Protein AF-A0A1Y2LA03-F1 (afdb_monomer_lite)

pLDDT: mean 86.05, std 17.78, range [31.72, 97.19]

Sequence (124 aa):
MIGLGWGLGVVADQEKCPRDEAVLAFRKRRWSQGIPPKEPSQIQPHLVINPESHFPFTVRTAVAWLADQIEDGIELQKVILRFPPGQVAWELVCDLPPNLKPLYAKFVVKGGTVILRSFH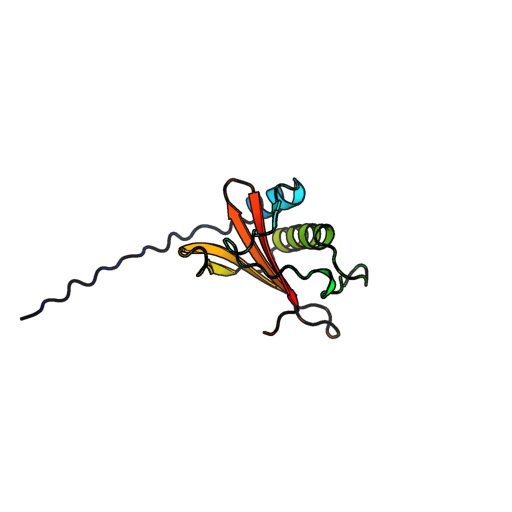PSER

Foldseek 3Di:
DDDDDPPPDDPPPPPDDCLVLLLQQLVVVQEEEADPPQAAAAECQQQFQDQVVRHGDDPNNQSVVVSVCSVVPADWDWDQDVHVGRAIKIKHWADDPPVGAIWIWMWHDDPSHIHTGYTHGDPD

Structure (mmCIF, N/CA/C/O backbone):
data_AF-A0A1Y2LA03-F1
#
_entry.id   AF-A0A1Y2LA03-F1
#
loop_
_atom_site.group_PDB
_atom_site.id
_atom_site.type_symbol
_atom_site.label_atom_id
_atom_site.label_alt_id
_atom_site.label_comp_id
_atom_site.label_asym_id
_atom_site.label_entity_id
_atom_site.label_seq_id
_atom_site.pdbx_PDB_ins_code
_atom_site.Cartn_x
_atom_site.Cartn_y
_atom_site.Cartn_z
_atom_site.occupancy
_atom_site.B_iso_or_equiv
_atom_site.auth_seq_id
_atom_site.auth_comp_id
_atom_site.auth_asym_id
_atom_site.auth_atom_id
_atom_site.pdbx_PDB_model_num
ATOM 1 N N . MET A 1 1 ? 2.493 -10.845 52.063 1.00 37.56 1 MET A N 1
ATOM 2 C CA . MET A 1 1 ? 2.833 -11.767 50.959 1.00 37.56 1 MET A CA 1
ATOM 3 C C . MET A 1 1 ? 1.983 -11.404 49.761 1.00 37.56 1 MET A C 1
ATOM 5 O O . MET A 1 1 ? 0.786 -11.209 49.911 1.00 37.56 1 MET A O 1
ATOM 9 N N . ILE A 1 2 ? 2.645 -11.207 48.629 1.00 41.03 2 ILE A N 1
ATOM 10 C CA . ILE A 1 2 ? 2.129 -10.624 47.393 1.00 41.03 2 ILE A CA 1
ATOM 11 C C . ILE A 1 2 ? 1.648 -11.789 46.524 1.00 41.03 2 ILE A C 1
ATOM 13 O O . ILE A 1 2 ? 2.438 -12.682 46.233 1.00 41.03 2 ILE A O 1
ATOM 17 N N . GLY A 1 3 ? 0.368 -11.814 46.155 1.00 33.44 3 GLY A N 1
ATOM 18 C CA . GLY A 1 3 ? -0.193 -12.794 45.225 1.00 33.44 3 GLY A CA 1
ATOM 19 C C . GLY A 1 3 ? -0.537 -12.111 43.909 1.00 33.44 3 GLY A C 1
ATOM 20 O O . GLY A 1 3 ? -1.555 -11.434 43.818 1.00 33.44 3 GLY A O 1
ATOM 21 N N . LEU A 1 4 ? 0.348 -12.255 42.923 1.00 40.94 4 LEU A N 1
ATOM 22 C CA . LEU A 1 4 ? 0.215 -11.769 41.550 1.00 40.94 4 LEU A CA 1
ATOM 23 C C . LEU A 1 4 ? -1.009 -12.389 40.856 1.00 40.94 4 LEU A C 1
ATOM 25 O O . LEU A 1 4 ? -0.978 -13.548 40.447 1.00 40.94 4 LEU A O 1
ATOM 29 N N . GLY A 1 5 ? -2.065 -11.597 40.679 1.00 31.72 5 GLY A N 1
ATOM 30 C CA . GLY A 1 5 ? -3.118 -11.881 39.708 1.00 31.72 5 GLY A CA 1
ATOM 31 C C . GLY A 1 5 ? -2.637 -11.477 38.319 1.00 31.72 5 GLY A C 1
ATOM 32 O O . GLY A 1 5 ? -2.601 -10.292 37.995 1.00 31.72 5 GLY A O 1
ATOM 33 N N . TRP A 1 6 ? -2.237 -12.455 37.510 1.00 36.47 6 TRP A N 1
ATOM 34 C CA . TRP A 1 6 ? -1.929 -12.256 36.099 1.00 36.47 6 TRP A CA 1
ATOM 35 C C . TRP A 1 6 ? -3.210 -11.860 35.362 1.00 36.47 6 TRP A C 1
ATOM 37 O O . TRP A 1 6 ? -4.061 -12.696 35.067 1.00 36.47 6 TRP A O 1
ATOM 47 N N . GLY A 1 7 ? -3.353 -10.566 35.081 1.00 33.84 7 GLY A N 1
ATOM 48 C CA . GLY A 1 7 ? -4.347 -10.057 34.148 1.00 33.84 7 GLY A CA 1
ATOM 49 C C . GLY A 1 7 ? -3.976 -10.475 32.730 1.00 33.84 7 GLY A C 1
ATOM 50 O O . GLY A 1 7 ? -3.274 -9.753 32.030 1.00 33.84 7 GLY A O 1
ATOM 51 N N . LEU A 1 8 ? -4.448 -11.649 32.312 1.00 41.97 8 LEU A N 1
ATOM 52 C CA . LEU A 1 8 ? -4.561 -12.036 30.908 1.00 41.97 8 LEU A CA 1
ATOM 53 C C . LEU A 1 8 ? -5.617 -11.141 30.233 1.00 41.97 8 LEU A C 1
ATOM 55 O O . LEU A 1 8 ? -6.779 -11.506 30.099 1.00 41.97 8 LEU A O 1
ATOM 59 N N . GLY A 1 9 ? -5.208 -9.942 29.829 1.00 39.28 9 GLY A N 1
ATOM 60 C CA . GLY A 1 9 ? -5.820 -9.186 28.737 1.00 39.28 9 GLY A CA 1
ATOM 61 C C . GLY A 1 9 ? -4.695 -8.957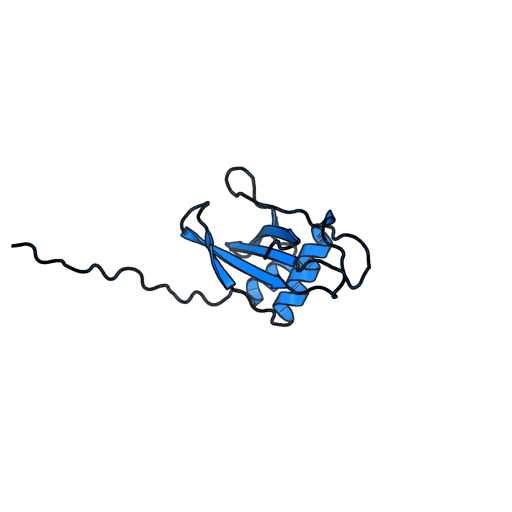 27.735 1.00 39.28 9 GLY A C 1
ATOM 62 O O . GLY A 1 9 ? -3.653 -8.433 28.097 1.00 39.28 9 GLY A O 1
ATOM 63 N N . VAL A 1 10 ? -4.760 -9.434 26.502 1.00 40.31 10 VAL A N 1
ATOM 64 C CA . VAL A 1 10 ? -5.751 -9.061 25.501 1.00 40.31 10 VAL A CA 1
ATOM 65 C C . VAL A 1 10 ? -5.998 -10.282 24.620 1.00 40.31 10 VAL A C 1
ATOM 67 O O . VAL A 1 10 ? -5.065 -10.826 24.031 1.00 40.31 10 VAL A O 1
ATOM 70 N N . VAL A 1 11 ? -7.260 -10.697 24.505 1.00 42.62 11 VAL A N 1
ATOM 71 C CA . VAL A 1 11 ? -7.708 -11.507 23.371 1.00 42.62 11 VAL A CA 1
ATOM 72 C C . VAL A 1 11 ? -7.489 -10.624 22.150 1.00 42.62 11 VAL A C 1
ATOM 74 O O . VAL A 1 11 ? -8.245 -9.680 21.924 1.00 42.62 11 VAL A O 1
ATOM 77 N N . ALA A 1 12 ? -6.390 -10.845 21.429 1.00 42.78 12 ALA A N 1
ATOM 78 C CA . ALA A 1 12 ? -6.215 -10.279 20.106 1.00 42.78 12 ALA A CA 1
ATOM 79 C C . ALA A 1 12 ? -7.291 -10.932 19.246 1.00 42.78 12 ALA A C 1
ATOM 81 O O . ALA A 1 12 ? -7.104 -12.037 18.738 1.00 42.78 12 ALA A O 1
ATOM 82 N N . ASP A 1 13 ? -8.445 -10.272 19.177 1.00 44.22 13 ASP A N 1
ATOM 83 C CA . ASP A 1 13 ? -9.471 -10.572 18.202 1.00 44.22 13 ASP A CA 1
ATOM 84 C C . ASP A 1 13 ? -8.750 -10.707 16.859 1.00 44.22 13 ASP A C 1
ATOM 86 O O . ASP A 1 13 ? -8.012 -9.800 16.433 1.00 44.22 13 ASP A O 1
ATOM 90 N N . GLN A 1 14 ? -8.838 -11.902 16.272 1.00 44.56 14 GLN A N 1
ATOM 91 C CA . GLN A 1 14 ? -8.252 -12.209 14.976 1.00 44.56 14 GLN A CA 1
ATOM 92 C C . GLN A 1 14 ? -9.085 -11.480 13.930 1.00 44.56 14 GLN A C 1
ATOM 94 O O . GLN A 1 14 ? -9.852 -12.078 13.183 1.00 44.56 14 GLN A O 1
ATOM 99 N N . GLU A 1 15 ? -8.973 -10.156 13.925 1.00 59.59 15 GLU A N 1
ATOM 100 C CA . GLU A 1 15 ? -9.596 -9.289 12.948 1.00 59.59 15 GLU A CA 1
ATOM 101 C C . GLU A 1 15 ? -9.105 -9.769 11.590 1.00 59.59 15 GLU A C 1
ATOM 103 O O . GLU A 1 15 ? -7.921 -9.651 11.247 1.00 59.59 15 GLU A O 1
ATOM 108 N N . LYS A 1 16 ? -10.014 -10.437 10.883 1.00 70.56 16 LYS A N 1
ATOM 109 C CA . LYS A 1 16 ? -9.749 -11.038 9.589 1.00 70.56 16 LYS A CA 1
ATOM 110 C C . LYS A 1 16 ? -9.252 -9.934 8.667 1.00 70.56 16 LYS A C 1
ATOM 112 O O . LYS A 1 16 ? -9.803 -8.834 8.661 1.00 70.56 16 LYS A O 1
ATOM 117 N N . CYS A 1 17 ? -8.206 -10.229 7.901 1.00 73.19 17 CYS A N 1
ATOM 118 C CA . CYS A 1 17 ? -7.659 -9.277 6.949 1.00 73.19 17 CYS A CA 1
ATOM 119 C C . CYS A 1 17 ? -8.781 -8.733 6.045 1.00 73.19 17 CYS A C 1
ATOM 121 O O . CYS A 1 17 ? -9.440 -9.536 5.375 1.00 73.19 17 CYS A O 1
ATOM 123 N N . PRO A 1 18 ? -9.022 -7.408 6.012 1.00 87.00 18 PRO A N 1
ATOM 124 C CA . PRO A 1 18 ? -10.123 -6.803 5.274 1.00 87.00 18 PRO A CA 1
ATOM 125 C C . PRO A 1 18 ? -9.769 -6.697 3.783 1.00 87.00 18 PRO A C 1
ATOM 127 O O . PRO A 1 18 ? -9.873 -5.622 3.203 1.00 87.00 18 PRO A O 1
ATOM 130 N N . ARG A 1 19 ? -9.305 -7.793 3.162 1.00 93.19 19 ARG A N 1
ATOM 131 C CA . ARG A 1 19 ? -8.850 -7.830 1.761 1.00 93.19 19 ARG A CA 1
ATOM 132 C C . ARG A 1 19 ? -9.928 -7.312 0.820 1.00 93.19 19 ARG A C 1
ATOM 134 O O . ARG A 1 19 ? -9.700 -6.320 0.137 1.00 93.19 19 ARG A O 1
ATOM 141 N N . ASP A 1 20 ? -11.110 -7.924 0.862 1.00 94.06 20 ASP A N 1
ATOM 142 C CA . ASP A 1 20 ? -12.231 -7.567 -0.014 1.00 94.06 20 ASP A CA 1
ATOM 143 C C . ASP A 1 20 ? -12.647 -6.103 0.181 1.00 94.06 20 ASP A C 1
ATOM 145 O O . ASP A 1 20 ? -12.895 -5.383 -0.785 1.00 94.06 20 ASP A O 1
ATOM 149 N N . GLU A 1 21 ? -12.674 -5.628 1.430 1.00 94.62 21 GLU A N 1
ATOM 150 C CA . GLU A 1 21 ? -12.998 -4.235 1.745 1.00 94.62 21 GLU A CA 1
ATOM 151 C C . GLU A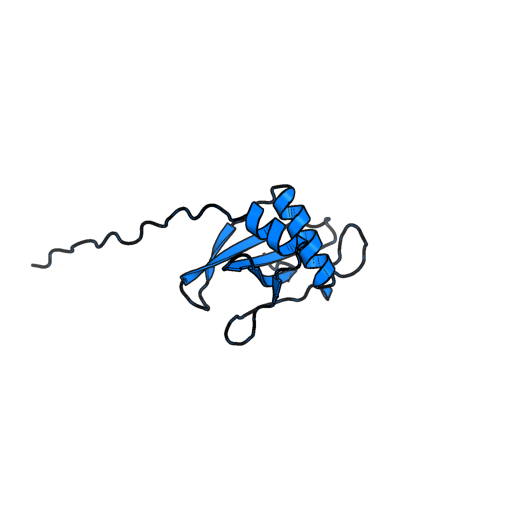 1 21 ? -11.912 -3.272 1.245 1.00 94.62 21 GLU A C 1
ATOM 153 O O . GLU A 1 21 ? -12.239 -2.234 0.666 1.00 94.62 21 GLU A O 1
ATOM 158 N N . ALA A 1 22 ? -10.633 -3.617 1.413 1.00 95.06 22 ALA A N 1
ATOM 159 C CA . ALA A 1 22 ? -9.505 -2.818 0.949 1.00 95.06 22 ALA A CA 1
ATOM 160 C C . ALA A 1 22 ? -9.484 -2.712 -0.582 1.00 95.06 22 ALA A C 1
ATOM 162 O O . ALA A 1 22 ? -9.413 -1.602 -1.114 1.00 95.06 22 ALA A O 1
ATOM 163 N N . VAL A 1 23 ? -9.625 -3.840 -1.289 1.00 96.62 23 VAL A N 1
ATOM 164 C CA . VAL A 1 23 ? -9.723 -3.883 -2.757 1.00 96.62 23 VAL A CA 1
ATOM 165 C C . VAL A 1 23 ? -10.907 -3.038 -3.213 1.00 96.62 23 VAL A C 1
ATOM 167 O O . VAL A 1 23 ? -10.747 -2.122 -4.024 1.00 96.62 23 VAL A O 1
ATOM 170 N N . LEU A 1 24 ? -12.092 -3.260 -2.636 1.00 96.25 24 LEU A N 1
ATOM 171 C CA . LEU A 1 24 ? -13.295 -2.513 -2.992 1.00 96.25 24 LEU A CA 1
ATOM 172 C C . LEU A 1 24 ? -13.122 -1.004 -2.782 1.00 96.25 24 LEU A C 1
ATOM 174 O O . LEU A 1 24 ? -13.530 -0.210 -3.636 1.00 96.25 24 LEU A O 1
ATOM 178 N N . ALA A 1 25 ? -12.530 -0.597 -1.660 1.00 95.88 25 ALA A N 1
ATOM 179 C CA . ALA A 1 25 ? -12.278 0.799 -1.338 1.00 95.88 25 ALA A CA 1
ATOM 180 C C . ALA A 1 25 ? -11.291 1.437 -2.325 1.00 95.88 25 ALA A C 1
ATOM 182 O O . ALA A 1 25 ? -11.580 2.509 -2.866 1.00 95.88 25 ALA A O 1
ATOM 183 N N . PHE A 1 26 ? -10.179 0.768 -2.640 1.00 95.62 26 PHE A N 1
ATOM 184 C CA . PHE A 1 26 ? -9.221 1.249 -3.633 1.00 95.62 26 PHE A CA 1
ATOM 185 C C . PHE A 1 26 ? -9.855 1.412 -5.020 1.00 95.62 26 PHE A C 1
ATOM 187 O O . PHE A 1 26 ? -9.775 2.498 -5.608 1.00 95.62 26 PHE A O 1
ATOM 194 N N . ARG A 1 27 ? -10.573 0.391 -5.508 1.00 95.12 27 ARG A N 1
ATOM 195 C CA . ARG A 1 27 ? -11.240 0.406 -6.823 1.00 95.12 27 ARG A CA 1
ATOM 196 C C . ARG A 1 27 ? -12.319 1.486 -6.915 1.00 95.12 27 ARG A C 1
ATOM 198 O O . ARG A 1 27 ? -12.411 2.189 -7.921 1.00 95.12 27 ARG A O 1
ATOM 205 N N . LYS A 1 28 ? -13.097 1.689 -5.845 1.00 95.81 28 LYS A N 1
ATOM 206 C CA . LYS A 1 28 ? -14.136 2.734 -5.767 1.00 95.81 28 LYS A CA 1
ATOM 207 C C . LYS A 1 28 ? -13.594 4.123 -5.423 1.00 95.81 28 LYS A C 1
ATOM 209 O O . LYS A 1 28 ? -14.388 5.030 -5.181 1.00 95.81 28 LYS A O 1
ATOM 214 N N . ARG A 1 29 ? -12.268 4.308 -5.399 1.00 93.94 29 ARG A N 1
ATOM 215 C CA . ARG A 1 29 ? -11.600 5.570 -5.037 1.00 93.94 29 ARG A CA 1
ATOM 216 C C . ARG A 1 29 ? -11.998 6.099 -3.653 1.00 93.94 29 ARG A C 1
ATOM 218 O O . ARG A 1 29 ? -11.972 7.302 -3.415 1.00 93.94 29 ARG A O 1
ATOM 225 N N . ARG A 1 30 ? -12.355 5.199 -2.736 1.00 95.75 30 ARG A N 1
ATOM 226 C CA . ARG A 1 30 ? -12.606 5.500 -1.323 1.00 95.75 30 ARG A CA 1
ATOM 227 C C . ARG A 1 30 ? -11.305 5.364 -0.557 1.00 95.75 30 ARG A C 1
ATOM 229 O O . ARG A 1 30 ? -11.125 4.459 0.255 1.00 95.75 30 ARG A O 1
ATOM 236 N N . TRP A 1 31 ? -10.370 6.241 -0.871 1.00 95.12 31 TRP A N 1
ATOM 237 C CA . TRP A 1 31 ? -9.093 6.266 -0.192 1.00 95.12 31 TRP A CA 1
ATOM 238 C C . TRP A 1 31 ? -8.616 7.690 0.025 1.00 95.12 31 TRP A C 1
ATOM 240 O O . TRP A 1 31 ? -8.962 8.608 -0.718 1.00 95.12 31 TRP A O 1
ATOM 250 N N . SER A 1 32 ? -7.802 7.855 1.055 1.00 94.06 32 SER A N 1
ATOM 251 C CA . SER A 1 32 ? -7.105 9.093 1.360 1.00 94.06 32 SER A CA 1
ATOM 252 C C . SER A 1 32 ? -5.647 8.799 1.684 1.00 94.06 32 SER A C 1
ATOM 254 O O . SER A 1 32 ? -5.238 7.654 1.882 1.00 94.06 32 SER A O 1
ATOM 256 N N . GLN A 1 33 ? -4.847 9.852 1.727 1.00 92.81 33 GLN A N 1
ATOM 257 C CA . GLN A 1 33 ? -3.525 9.796 2.332 1.00 92.81 33 GLN A CA 1
ATOM 258 C C . GLN A 1 33 ? -3.658 10.094 3.823 1.00 92.81 33 GLN A C 1
ATOM 260 O O . GLN A 1 33 ? -4.571 10.825 4.219 1.00 92.81 33 GLN A O 1
ATOM 265 N N . GLY A 1 34 ? -2.765 9.539 4.640 1.00 84.38 34 GLY A N 1
ATOM 266 C CA . GLY A 1 34 ? -2.690 9.941 6.038 1.00 84.38 34 GLY A CA 1
ATOM 267 C C . GLY A 1 34 ? -2.380 11.434 6.159 1.00 84.38 34 GLY A C 1
ATOM 268 O O . GLY A 1 34 ? -1.615 11.976 5.363 1.00 84.38 34 GLY A O 1
ATOM 269 N N . ILE A 1 35 ? -2.992 12.098 7.138 1.00 83.19 35 ILE A N 1
ATOM 270 C CA . ILE A 1 35 ? -2.848 13.538 7.395 1.00 83.19 35 ILE A CA 1
ATOM 271 C C . ILE A 1 35 ? -1.791 13.790 8.490 1.00 83.19 35 ILE A C 1
ATOM 273 O O . ILE A 1 35 ? -2.062 13.568 9.678 1.00 83.19 35 ILE A O 1
ATOM 277 N N . PRO A 1 36 ? -0.590 14.304 8.161 1.00 79.50 36 PRO A N 1
ATOM 278 C CA . PRO A 1 36 ? 0.390 14.689 9.172 1.00 79.50 36 PRO A CA 1
ATOM 279 C C . PRO A 1 36 ? -0.101 15.882 10.021 1.00 79.50 36 PRO A C 1
ATOM 281 O O . PRO A 1 36 ? -0.846 16.724 9.522 1.00 79.50 36 PRO A O 1
ATOM 284 N N . PRO A 1 37 ? 0.300 15.996 11.302 1.00 80.56 37 PRO A N 1
ATOM 285 C CA . PRO A 1 37 ? 1.110 15.045 12.067 1.00 80.56 37 PRO A CA 1
ATOM 286 C C . PRO A 1 37 ? 0.279 13.918 12.701 1.00 80.56 37 PRO A C 1
ATOM 288 O O . PRO A 1 37 ? 0.851 12.994 13.265 1.00 80.56 37 PRO A O 1
ATOM 291 N N . LYS A 1 38 ? -1.058 13.992 12.624 1.00 79.50 38 LYS A N 1
ATOM 292 C CA . LYS A 1 38 ? -2.003 13.061 13.272 1.00 79.50 38 LYS A CA 1
ATOM 293 C C . LYS A 1 38 ? -1.860 11.625 12.762 1.00 79.50 38 LYS A C 1
ATOM 295 O O . LYS A 1 38 ? -2.161 10.668 13.469 1.00 79.50 38 LYS A O 1
ATOM 300 N N . GLU A 1 39 ? -1.375 11.492 11.538 1.00 81.94 39 GLU A N 1
ATOM 301 C CA . GLU A 1 39 ? -1.226 10.237 10.831 1.00 81.94 39 GLU A CA 1
ATOM 302 C C . GLU A 1 39 ? 0.118 10.223 10.081 1.00 81.94 39 GLU A C 1
ATOM 304 O O . GLU A 1 39 ? 0.149 10.418 8.862 1.00 81.94 39 GLU A O 1
ATOM 309 N N . PRO A 1 40 ? 1.249 9.998 10.785 1.00 83.25 40 PRO A N 1
ATOM 310 C CA . PRO A 1 40 ? 2.570 9.912 10.179 1.00 83.25 40 PRO A CA 1
ATOM 311 C C . PRO A 1 40 ? 2.553 8.934 9.013 1.00 83.25 40 PRO A C 1
ATOM 313 O O . PRO A 1 40 ? 2.090 7.793 9.153 1.00 83.25 40 PRO A O 1
ATOM 316 N N . SER A 1 41 ? 2.993 9.430 7.863 1.00 89.62 41 SER A N 1
ATOM 317 C CA . SER A 1 41 ? 2.885 8.741 6.587 1.00 89.62 41 SER A CA 1
ATOM 318 C C . SER A 1 41 ? 4.107 9.040 5.726 1.00 89.62 41 SER A C 1
ATOM 320 O O . SER A 1 41 ? 4.605 10.164 5.727 1.00 89.62 41 SER A O 1
ATOM 322 N N . GLN A 1 42 ? 4.569 8.042 4.978 1.00 93.81 42 GLN A N 1
ATOM 323 C CA . GLN A 1 42 ? 5.666 8.163 4.020 1.00 93.81 42 GLN A CA 1
ATOM 324 C C . GLN A 1 42 ? 5.175 7.685 2.656 1.00 93.81 42 GLN A C 1
ATOM 326 O O . GLN A 1 42 ? 5.262 6.508 2.314 1.00 93.81 42 GLN A O 1
ATOM 331 N N . ILE A 1 43 ? 4.596 8.604 1.890 1.00 94.38 43 ILE A N 1
ATOM 332 C CA . ILE A 1 43 ? 3.981 8.307 0.595 1.00 94.38 43 ILE A CA 1
ATOM 333 C C . ILE A 1 43 ? 4.871 8.924 -0.480 1.00 94.38 43 ILE A C 1
ATOM 335 O O . ILE A 1 43 ? 4.750 10.100 -0.813 1.00 94.38 43 ILE A O 1
ATOM 339 N N . GLN A 1 44 ? 5.803 8.123 -0.991 1.00 96.06 44 GLN A N 1
ATOM 340 C CA . GLN A 1 44 ? 6.828 8.523 -1.956 1.00 96.06 44 GLN A CA 1
ATOM 341 C C . GLN A 1 44 ? 6.767 7.640 -3.218 1.00 96.06 44 GLN A C 1
ATOM 343 O O . GLN A 1 44 ? 7.762 7.023 -3.594 1.00 96.06 44 GLN A O 1
ATOM 348 N N . PRO A 1 45 ? 5.611 7.563 -3.907 1.00 95.81 45 PRO A N 1
ATOM 349 C CA . PRO A 1 45 ? 5.440 6.663 -5.049 1.00 95.81 45 PRO A CA 1
ATOM 350 C C . PRO A 1 45 ? 6.377 6.994 -6.214 1.00 95.81 45 PRO A C 1
ATOM 352 O O . PRO A 1 45 ? 6.832 6.092 -6.905 1.00 95.81 45 PRO A O 1
ATOM 355 N N . HIS A 1 46 ? 6.762 8.261 -6.367 1.00 96.81 46 HIS A N 1
ATOM 356 C CA . HIS A 1 46 ? 7.705 8.703 -7.395 1.00 96.81 46 HIS A CA 1
ATOM 357 C C . HIS A 1 46 ? 9.132 8.147 -7.217 1.00 96.81 46 HIS A C 1
ATOM 359 O O . HIS A 1 46 ? 9.938 8.265 -8.133 1.00 96.81 46 HIS A O 1
ATOM 365 N N . LEU A 1 47 ? 9.459 7.558 -6.059 1.00 96.19 47 LEU A N 1
ATOM 366 C CA . LEU A 1 47 ? 10.744 6.889 -5.815 1.00 96.19 47 LEU A CA 1
ATOM 367 C C . LEU A 1 47 ? 10.717 5.395 -6.166 1.00 96.19 47 LEU A C 1
ATOM 369 O O . LEU A 1 47 ? 11.746 4.730 -6.077 1.00 96.19 47 LEU A O 1
ATOM 373 N N . VAL A 1 48 ? 9.555 4.859 -6.538 1.00 95.62 48 VAL A N 1
ATOM 374 C CA . VAL A 1 48 ? 9.371 3.452 -6.892 1.00 95.62 48 VAL A CA 1
ATOM 375 C C . VAL A 1 48 ? 9.047 3.375 -8.379 1.00 95.62 48 VAL A C 1
ATOM 377 O O . VAL A 1 48 ? 8.100 4.010 -8.846 1.00 95.62 48 VAL A O 1
ATOM 380 N N . ILE A 1 49 ? 9.822 2.593 -9.126 1.00 94.88 49 ILE A N 1
ATOM 381 C CA . ILE A 1 49 ? 9.559 2.333 -10.543 1.00 94.88 49 ILE A CA 1
ATOM 382 C C . ILE A 1 49 ? 8.528 1.215 -10.658 1.00 94.88 49 ILE A C 1
ATOM 384 O O . ILE A 1 49 ? 8.692 0.155 -10.056 1.00 94.88 49 ILE A O 1
ATOM 388 N N . ASN A 1 50 ? 7.470 1.451 -11.431 1.00 92.56 50 ASN A N 1
ATOM 389 C CA . ASN A 1 50 ? 6.510 0.413 -11.768 1.00 92.56 50 ASN A CA 1
ATOM 390 C C . ASN A 1 50 ? 7.169 -0.578 -12.748 1.00 92.56 50 ASN A C 1
ATOM 392 O O . ASN A 1 50 ? 7.626 -0.145 -13.810 1.00 92.56 50 ASN A O 1
ATOM 396 N N . PRO A 1 51 ? 7.227 -1.883 -12.424 1.00 89.56 51 PRO A N 1
ATOM 397 C CA . PRO A 1 51 ? 7.874 -2.873 -13.280 1.00 89.56 51 PRO A CA 1
ATOM 398 C C . PRO A 1 51 ? 7.165 -3.084 -14.626 1.00 89.56 51 PRO A C 1
ATOM 400 O O . PRO A 1 51 ? 7.821 -3.482 -15.580 1.00 89.56 51 PRO A O 1
ATOM 403 N N . GLU A 1 52 ? 5.865 -2.799 -14.720 1.00 90.00 52 GLU A N 1
ATOM 404 C CA . GLU A 1 52 ? 5.072 -2.977 -15.942 1.00 90.00 52 GLU A CA 1
ATOM 405 C C . GLU A 1 52 ? 5.199 -1.789 -16.897 1.00 90.00 52 GLU A C 1
ATOM 407 O O . GLU A 1 52 ? 5.319 -1.963 -18.106 1.00 90.00 52 GLU A O 1
ATOM 412 N N . SER A 1 53 ? 5.150 -0.562 -16.366 1.00 92.56 53 SER A N 1
ATOM 413 C CA . SER A 1 53 ? 5.195 0.649 -17.194 1.00 92.56 53 SER A CA 1
ATOM 414 C C . SER A 1 53 ? 6.601 1.216 -17.365 1.00 92.56 53 SER A C 1
ATOM 416 O O . SER A 1 53 ? 6.808 2.061 -18.230 1.00 92.56 53 SER A O 1
ATOM 418 N N . HIS A 1 54 ? 7.552 0.797 -16.527 1.00 92.31 54 HIS A N 1
ATOM 419 C CA . HIS A 1 54 ? 8.901 1.360 -16.405 1.00 92.31 54 HIS A CA 1
ATOM 420 C C . HIS A 1 54 ? 8.953 2.851 -16.029 1.00 92.31 54 HIS A C 1
ATOM 422 O O . HIS A 1 54 ? 10.020 3.464 -16.055 1.00 92.31 54 HIS A O 1
ATOM 428 N N . PHE A 1 55 ? 7.826 3.437 -15.617 1.00 95.00 55 PHE A N 1
ATOM 429 C CA . PHE A 1 55 ? 7.749 4.804 -15.106 1.00 95.00 55 PHE A CA 1
ATOM 430 C C . PHE A 1 55 ? 7.564 4.814 -13.582 1.00 95.00 55 PHE A C 1
ATOM 432 O O . PHE A 1 55 ? 7.042 3.850 -13.014 1.00 95.00 55 PHE A O 1
ATOM 439 N N . PRO A 1 56 ? 7.949 5.903 -12.893 1.00 96.81 56 PRO A N 1
ATOM 440 C CA . PRO A 1 56 ? 7.651 6.060 -11.476 1.00 96.81 56 PRO A CA 1
ATOM 441 C C . PRO A 1 56 ? 6.153 5.956 -11.179 1.00 96.81 56 PRO A C 1
ATOM 443 O O . PRO A 1 56 ? 5.318 6.448 -11.947 1.00 96.81 56 PRO A O 1
ATOM 446 N N . PHE A 1 57 ? 5.794 5.379 -10.032 1.00 96.75 57 PHE A N 1
ATOM 447 C CA . PHE A 1 57 ? 4.403 5.394 -9.602 1.00 96.75 57 PHE A CA 1
ATOM 448 C C . PHE A 1 57 ? 3.935 6.829 -9.308 1.00 96.75 57 PHE A C 1
ATOM 450 O O . PHE A 1 57 ? 4.590 7.628 -8.638 1.00 96.75 57 PHE A O 1
ATOM 457 N N . THR A 1 58 ? 2.714 7.135 -9.733 1.00 96.12 58 THR A N 1
ATOM 458 C CA . THR A 1 58 ? 1.889 8.179 -9.118 1.00 96.12 58 THR A CA 1
ATOM 459 C C . THR A 1 58 ? 1.124 7.591 -7.933 1.00 96.12 58 THR A C 1
ATOM 461 O O . THR A 1 58 ? 0.961 6.377 -7.830 1.00 96.12 58 THR A O 1
ATOM 464 N N . VAL A 1 59 ? 0.558 8.432 -7.064 1.00 95.06 59 VAL A N 1
ATOM 465 C CA . VAL A 1 59 ? -0.334 7.962 -5.982 1.00 95.06 59 VAL A CA 1
ATOM 466 C C . VAL A 1 59 ? -1.498 7.140 -6.548 1.00 95.06 59 VAL A C 1
ATOM 468 O O . VAL A 1 59 ? -1.855 6.101 -6.004 1.00 95.06 59 VAL A O 1
ATOM 471 N N . ARG A 1 60 ? -2.076 7.584 -7.670 1.00 95.00 60 ARG A N 1
ATOM 472 C CA . ARG A 1 60 ? -3.208 6.908 -8.312 1.00 95.00 60 ARG A CA 1
ATOM 473 C C . ARG A 1 60 ? -2.825 5.516 -8.811 1.00 95.00 60 ARG A C 1
ATOM 475 O O . ARG A 1 60 ? -3.570 4.572 -8.578 1.00 95.00 60 ARG A O 1
ATOM 482 N N . THR A 1 61 ? -1.691 5.401 -9.498 1.00 96.06 61 THR A N 1
ATOM 483 C CA . THR A 1 61 ? -1.216 4.116 -10.029 1.00 96.06 61 THR A CA 1
ATOM 484 C C . THR A 1 61 ? -0.716 3.200 -8.915 1.00 96.06 61 THR A C 1
ATOM 486 O O . THR A 1 61 ? -0.921 2.002 -9.007 1.00 96.06 61 THR A O 1
ATOM 489 N N . ALA A 1 62 ? -0.136 3.750 -7.842 1.00 96.19 62 ALA A N 1
ATOM 490 C CA . ALA A 1 62 ? 0.248 2.989 -6.653 1.00 96.19 62 ALA A CA 1
ATOM 491 C C . ALA A 1 62 ? -0.969 2.344 -5.979 1.00 96.19 62 ALA A C 1
ATOM 493 O O . ALA A 1 62 ? -0.947 1.167 -5.649 1.00 96.19 62 ALA A O 1
ATOM 494 N N . VAL A 1 63 ? -2.059 3.099 -5.819 1.00 96.31 63 VAL A N 1
ATOM 495 C CA . VAL A 1 63 ? -3.307 2.577 -5.251 1.00 96.31 63 VAL A CA 1
ATOM 496 C C . VAL A 1 63 ? -3.945 1.509 -6.143 1.00 96.31 63 VAL A C 1
ATOM 498 O O . VAL A 1 63 ? -4.421 0.502 -5.628 1.00 96.31 63 VAL A O 1
ATOM 501 N N . ALA A 1 64 ? -3.962 1.719 -7.463 1.00 96.06 64 ALA A N 1
ATOM 502 C CA . ALA A 1 64 ? -4.473 0.715 -8.395 1.00 96.06 64 ALA A CA 1
ATOM 503 C C . ALA A 1 64 ? -3.675 -0.591 -8.285 1.00 96.06 64 ALA A C 1
ATOM 505 O O . ALA A 1 64 ? -4.271 -1.635 -8.044 1.00 96.06 64 ALA A O 1
ATOM 506 N N . TRP A 1 65 ? -2.346 -0.483 -8.321 1.00 95.94 65 TRP A N 1
ATOM 507 C CA . TRP A 1 65 ? -1.438 -1.615 -8.185 1.00 95.94 65 TRP A CA 1
ATOM 508 C C . TRP A 1 65 ? -1.609 -2.341 -6.845 1.00 95.94 65 TRP A C 1
ATOM 510 O O . TRP A 1 65 ? -1.686 -3.560 -6.815 1.00 95.94 65 TRP A O 1
ATOM 520 N N . LEU A 1 66 ? -1.763 -1.616 -5.728 1.00 96.31 66 LEU A N 1
ATOM 521 C CA . LEU A 1 66 ? -2.051 -2.241 -4.430 1.00 96.31 66 LEU A CA 1
ATOM 522 C C . LEU A 1 66 ? -3.357 -3.040 -4.445 1.00 96.31 66 LEU A C 1
ATOM 524 O O . LEU A 1 66 ? -3.422 -4.090 -3.815 1.00 96.31 66 LEU A O 1
ATOM 528 N N . ALA A 1 67 ? -4.392 -2.558 -5.138 1.00 96.81 67 ALA A N 1
ATOM 529 C CA . ALA A 1 67 ? -5.632 -3.312 -5.278 1.00 96.81 67 ALA A CA 1
ATOM 530 C C . ALA A 1 67 ? -5.400 -4.620 -6.045 1.00 96.81 67 ALA A C 1
ATOM 532 O O . ALA A 1 67 ? -5.868 -5.652 -5.576 1.00 96.81 67 ALA A O 1
ATOM 533 N N . ASP A 1 68 ? -4.645 -4.568 -7.150 1.00 96.31 68 ASP A N 1
ATOM 534 C CA . ASP A 1 68 ? -4.279 -5.751 -7.940 1.00 96.31 68 ASP A CA 1
ATOM 535 C C . ASP A 1 68 ? -3.524 -6.767 -7.065 1.00 96.31 68 ASP A C 1
ATOM 537 O O . ASP A 1 68 ? -3.950 -7.905 -6.924 1.00 96.31 68 ASP A O 1
ATOM 541 N N . GLN A 1 69 ? -2.480 -6.336 -6.348 1.00 95.44 69 GLN A N 1
ATOM 542 C CA . GLN A 1 69 ? -1.687 -7.248 -5.513 1.00 95.44 69 GLN A CA 1
ATOM 543 C C . GLN A 1 69 ? -2.485 -7.882 -4.364 1.00 95.44 69 GLN A C 1
ATOM 545 O O . GLN A 1 69 ? -2.281 -9.048 -4.023 1.00 95.44 69 GLN A O 1
ATOM 550 N N . ILE A 1 70 ? -3.382 -7.123 -3.725 1.00 95.62 70 ILE A N 1
ATOM 551 C CA . ILE A 1 70 ? -4.218 -7.648 -2.634 1.00 95.62 70 ILE A CA 1
ATOM 552 C C . ILE A 1 70 ? -5.223 -8.673 -3.166 1.00 95.62 70 ILE A C 1
ATOM 554 O O . ILE A 1 70 ? -5.452 -9.685 -2.493 1.00 95.62 70 ILE A O 1
ATOM 558 N N . GLU A 1 71 ? -5.794 -8.405 -4.342 1.00 95.44 71 GLU A N 1
ATOM 559 C CA . GLU A 1 71 ? -6.706 -9.290 -5.071 1.00 95.44 71 GLU A CA 1
ATOM 560 C C . GLU A 1 71 ? -6.000 -10.582 -5.513 1.00 95.44 71 GLU A C 1
ATOM 562 O O . GLU A 1 71 ? -6.542 -11.666 -5.304 1.00 95.44 71 GLU A O 1
ATOM 567 N N . ASP A 1 72 ? -4.746 -10.483 -5.962 1.00 94.75 72 ASP A N 1
ATOM 568 C CA . ASP A 1 72 ? -3.884 -11.616 -6.332 1.00 94.75 72 ASP A CA 1
ATOM 569 C C . ASP A 1 72 ? -3.402 -12.450 -5.131 1.00 94.75 72 ASP A C 1
ATOM 571 O O . ASP A 1 72 ? -2.767 -13.493 -5.289 1.00 94.75 72 ASP A O 1
ATOM 575 N N . GLY A 1 73 ? -3.713 -12.021 -3.906 1.00 94.12 73 GLY A N 1
ATOM 576 C CA . GLY A 1 73 ? -3.431 -12.796 -2.704 1.00 94.12 73 GLY A CA 1
ATOM 577 C C . GLY A 1 73 ? -2.086 -12.500 -2.043 1.00 94.12 73 GLY A C 1
ATOM 578 O O . GLY A 1 73 ? -1.681 -13.282 -1.181 1.00 94.12 73 GLY A O 1
ATOM 579 N N . ILE A 1 74 ? -1.430 -11.367 -2.347 1.00 94.81 74 ILE A N 1
ATOM 580 C CA . ILE A 1 74 ? -0.165 -10.968 -1.695 1.00 94.81 74 ILE A CA 1
ATOM 581 C C . ILE A 1 74 ? -0.272 -11.056 -0.171 1.00 94.81 74 ILE A C 1
ATOM 583 O O . ILE A 1 74 ? -1.320 -10.740 0.398 1.00 94.81 74 ILE A O 1
ATOM 587 N N . GLU A 1 75 ? 0.781 -11.490 0.515 1.00 93.31 75 GLU A N 1
ATOM 588 C CA . GLU A 1 75 ? 0.761 -11.602 1.972 1.00 93.31 75 GLU A CA 1
ATOM 589 C C . GLU A 1 75 ? 0.611 -10.223 2.636 1.00 93.31 75 GLU A C 1
ATOM 591 O O . GLU A 1 75 ? 1.303 -9.264 2.296 1.00 93.31 75 GLU A O 1
ATOM 596 N N . LEU A 1 76 ? -0.317 -10.129 3.592 1.00 94.88 76 LEU A N 1
ATOM 597 C CA . LEU A 1 76 ? -0.569 -8.924 4.377 1.00 94.88 76 LEU A CA 1
ATOM 598 C C . LEU A 1 76 ? -0.278 -9.213 5.845 1.00 94.88 76 LEU A C 1
ATOM 600 O O . LEU A 1 76 ? -0.856 -10.130 6.430 1.00 94.88 76 LEU A O 1
ATOM 604 N N . GLN A 1 77 ? 0.561 -8.386 6.456 1.00 94.62 77 GLN A N 1
ATOM 605 C CA . GLN A 1 77 ? 0.899 -8.476 7.869 1.00 94.62 77 GLN A CA 1
ATOM 606 C C . GLN A 1 77 ? 0.095 -7.450 8.666 1.00 94.62 77 GLN A C 1
ATOM 608 O O . GLN A 1 77 ? 0.100 -6.253 8.365 1.00 94.62 77 GLN A O 1
ATOM 613 N N . LYS A 1 78 ? -0.609 -7.923 9.700 1.00 94.56 78 LYS A N 1
ATOM 614 C CA . LYS A 1 78 ? -1.309 -7.057 10.654 1.00 94.56 78 LYS A CA 1
ATOM 615 C C . LYS A 1 78 ? -0.280 -6.375 11.550 1.00 94.56 78 LYS A C 1
ATOM 617 O O . LYS A 1 78 ? 0.524 -7.047 12.191 1.00 94.56 78 LYS A O 1
ATOM 622 N N . VAL A 1 79 ? -0.354 -5.054 11.664 1.00 94.19 79 VAL A N 1
ATOM 623 C CA . VAL A 1 79 ? 0.481 -4.275 12.584 1.00 94.19 79 VAL A CA 1
ATOM 624 C C . VAL A 1 79 ? -0.373 -3.341 13.429 1.00 94.19 79 VAL A C 1
ATOM 626 O O . VAL A 1 79 ? -1.344 -2.753 12.956 1.00 94.19 79 VAL A O 1
ATOM 629 N N . ILE A 1 80 ? -0.002 -3.186 14.699 1.00 94.19 80 ILE A N 1
ATOM 630 C CA . ILE A 1 80 ? -0.611 -2.192 15.584 1.00 94.19 80 ILE A CA 1
ATOM 631 C C . ILE A 1 80 ? 0.207 -0.909 15.489 1.00 94.19 80 ILE A C 1
ATOM 633 O O . ILE A 1 80 ? 1.404 -0.883 15.788 1.00 94.19 80 ILE A O 1
ATOM 637 N N . LEU A 1 81 ? -0.436 0.167 15.051 1.00 91.06 81 LEU A N 1
ATOM 638 C CA . LEU A 1 81 ? 0.190 1.469 14.937 1.00 91.06 81 LEU A CA 1
ATOM 639 C C . LEU A 1 81 ? 0.563 1.999 16.321 1.00 91.06 81 LEU A C 1
ATOM 641 O O . LEU A 1 81 ? -0.214 1.953 17.275 1.00 91.06 81 LEU A O 1
ATOM 645 N N . ARG A 1 82 ? 1.761 2.581 16.397 1.00 87.88 82 ARG A N 1
ATOM 646 C CA . ARG A 1 82 ? 2.171 3.425 17.527 1.00 87.88 82 ARG A CA 1
ATOM 647 C C . ARG A 1 82 ? 1.507 4.800 17.466 1.00 87.88 82 ARG A C 1
ATOM 649 O O . ARG A 1 82 ? 1.339 5.432 18.502 1.00 87.88 82 ARG A O 1
ATOM 656 N N . PHE A 1 83 ? 1.147 5.261 16.263 1.00 84.88 83 PHE A N 1
ATOM 657 C CA . PHE A 1 83 ? 0.526 6.565 16.064 1.00 84.88 83 PHE A CA 1
ATOM 658 C C . PHE A 1 83 ? -0.488 6.600 14.893 1.00 84.88 83 PHE A C 1
ATOM 660 O O . PHE A 1 83 ? -0.097 6.420 13.729 1.00 84.88 83 PHE A O 1
ATOM 667 N N . PRO A 1 84 ? -1.773 6.893 15.170 1.00 85.50 84 PRO A N 1
ATOM 668 C CA . PRO A 1 84 ? -2.371 6.937 16.510 1.00 85.50 84 PRO A CA 1
ATOM 669 C C . PRO A 1 84 ? -2.282 5.552 17.191 1.00 85.50 84 PRO A C 1
ATOM 671 O O . PRO A 1 84 ? -2.341 4.531 16.501 1.00 85.50 84 PRO A O 1
ATOM 674 N N . PRO A 1 85 ? -2.064 5.494 18.516 1.00 89.06 85 PRO A N 1
ATOM 675 C CA . PRO A 1 85 ? -1.784 4.242 19.213 1.00 89.06 85 PRO A CA 1
ATOM 676 C C . PRO A 1 85 ? -2.982 3.291 19.183 1.00 89.06 85 PRO A C 1
ATOM 678 O O . PRO A 1 85 ? -4.128 3.713 19.321 1.00 89.06 85 PRO A O 1
ATOM 681 N N . GLY A 1 86 ? -2.704 1.997 19.021 1.00 88.69 86 GLY A N 1
ATOM 682 C CA . GLY A 1 86 ? -3.714 0.935 19.088 1.00 88.69 86 GLY A CA 1
ATOM 683 C C . GLY A 1 86 ? -4.526 0.742 17.805 1.00 88.69 86 GLY A C 1
ATOM 684 O O . GLY A 1 86 ? -5.286 -0.216 17.711 1.00 88.69 86 GLY A O 1
ATOM 685 N N . GLN A 1 87 ? -4.354 1.604 16.799 1.00 91.44 87 GLN A N 1
ATOM 686 C CA . GLN A 1 87 ? -5.026 1.443 15.514 1.00 91.44 87 GLN A CA 1
ATOM 687 C C . GLN A 1 87 ? -4.397 0.302 14.709 1.00 91.44 87 GLN A C 1
ATOM 689 O O . GLN A 1 87 ? -3.177 0.208 14.597 1.00 91.44 87 GLN A O 1
ATOM 694 N N . VAL 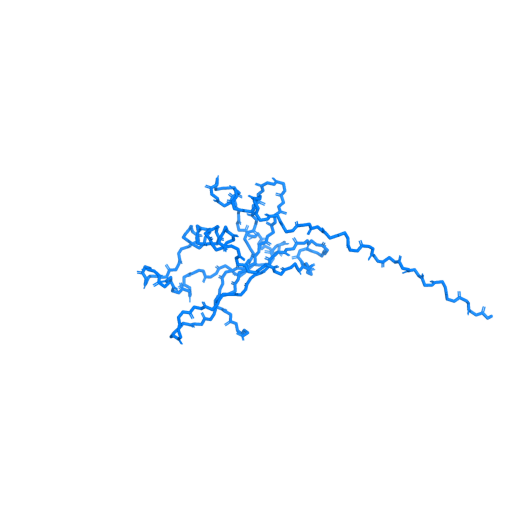A 1 88 ? -5.232 -0.536 14.104 1.00 93.75 88 VAL A N 1
ATOM 695 C CA . VAL A 1 88 ? -4.792 -1.625 13.230 1.00 93.75 88 VAL A CA 1
ATOM 696 C C . VAL A 1 88 ? -4.462 -1.087 11.842 1.00 93.75 88 VAL A C 1
ATOM 698 O O . VAL A 1 88 ? -5.242 -0.346 11.243 1.00 93.75 88 VAL A O 1
ATOM 701 N N . ALA A 1 89 ? -3.304 -1.480 11.327 1.00 95.12 89 ALA A N 1
ATOM 702 C CA . ALA A 1 89 ? -2.901 -1.289 9.946 1.00 95.12 89 ALA A CA 1
ATOM 703 C C . ALA A 1 89 ? -2.463 -2.624 9.337 1.00 95.12 89 ALA A C 1
ATOM 705 O O . ALA A 1 89 ? -2.202 -3.603 10.038 1.00 95.12 89 ALA A O 1
ATOM 706 N N . TRP A 1 90 ? -2.370 -2.628 8.017 1.00 95.94 90 TRP A N 1
ATOM 707 C CA . TRP A 1 90 ? -1.923 -3.753 7.217 1.00 95.94 90 TRP A CA 1
ATOM 708 C C . TRP A 1 90 ? -0.723 -3.299 6.404 1.00 95.94 90 TRP A C 1
ATOM 710 O O . TRP A 1 90 ? -0.768 -2.236 5.777 1.00 95.94 90 TRP A O 1
ATOM 720 N N . GLU A 1 91 ? 0.355 -4.071 6.457 1.00 95.75 91 GLU A N 1
ATOM 721 C CA . GLU A 1 91 ? 1.557 -3.826 5.671 1.00 95.75 91 GLU A CA 1
ATOM 722 C C . GLU A 1 91 ? 1.878 -4.996 4.751 1.00 95.75 91 GLU A C 1
ATOM 724 O O . GLU A 1 91 ? 1.509 -6.139 5.019 1.00 95.75 91 GLU A O 1
ATOM 729 N N . LEU A 1 92 ? 2.567 -4.680 3.662 1.00 95.00 92 LEU A N 1
ATOM 730 C CA . LEU A 1 92 ? 3.137 -5.648 2.742 1.00 95.00 92 LEU A CA 1
ATOM 731 C C . LEU A 1 92 ? 4.534 -5.209 2.334 1.00 95.00 92 LEU A C 1
ATOM 733 O O . LEU A 1 92 ? 4.837 -4.011 2.267 1.00 95.00 92 LEU A O 1
ATOM 737 N N . VAL A 1 93 ? 5.358 -6.205 2.041 1.00 95.50 93 VAL A N 1
ATOM 738 C CA . VAL A 1 93 ? 6.630 -6.051 1.346 1.00 95.50 93 VAL A CA 1
ATOM 739 C C . VAL A 1 93 ? 6.520 -6.876 0.074 1.00 95.50 93 VAL A C 1
ATOM 741 O O . VAL A 1 93 ? 6.095 -8.027 0.125 1.00 95.50 93 VAL A O 1
ATOM 744 N N . CYS A 1 94 ? 6.846 -6.271 -1.060 1.00 92.00 94 CYS A N 1
ATOM 745 C CA . CYS A 1 94 ? 6.801 -6.923 -2.360 1.00 92.00 94 CYS A CA 1
ATOM 746 C C . CYS A 1 94 ? 8.178 -6.840 -3.008 1.00 92.00 94 CYS A C 1
ATOM 748 O O . CYS A 1 94 ? 8.718 -5.741 -3.171 1.00 92.00 94 CYS A O 1
ATOM 750 N N . ASP A 1 95 ? 8.725 -7.989 -3.388 1.00 91.56 95 ASP A N 1
ATOM 751 C CA . ASP A 1 95 ? 9.938 -8.035 -4.189 1.00 91.56 95 ASP A CA 1
ATOM 752 C C . ASP A 1 95 ? 9.629 -7.552 -5.606 1.00 91.56 95 ASP A C 1
ATOM 754 O O . ASP A 1 95 ? 8.739 -8.056 -6.291 1.00 91.56 95 ASP A O 1
ATOM 758 N N . LEU A 1 96 ? 10.375 -6.541 -6.040 1.00 88.94 96 LEU A N 1
ATOM 759 C CA . LEU A 1 96 ? 10.367 -6.072 -7.420 1.00 88.94 96 LEU A CA 1
ATOM 760 C C . LEU A 1 96 ? 11.468 -6.810 -8.211 1.00 88.94 96 LEU A C 1
ATOM 762 O O . LEU A 1 96 ? 12.295 -7.497 -7.607 1.00 88.94 96 LEU A O 1
ATOM 766 N N . PRO A 1 97 ? 11.508 -6.701 -9.556 1.00 90.38 97 PRO A N 1
ATOM 767 C CA . PRO A 1 97 ? 12.588 -7.276 -10.357 1.00 90.38 97 PRO A CA 1
ATOM 768 C C . PRO A 1 97 ? 13.991 -6.963 -9.798 1.00 90.38 97 PRO A C 1
ATOM 770 O O . PRO A 1 97 ? 14.166 -5.902 -9.202 1.00 90.38 97 PRO A O 1
ATOM 773 N N . PRO A 1 98 ? 15.012 -7.819 -10.024 1.00 84.12 98 PRO A N 1
ATOM 774 C CA . PRO A 1 98 ? 16.297 -7.779 -9.302 1.00 84.12 98 PRO A CA 1
ATOM 775 C C . PRO A 1 98 ? 17.068 -6.449 -9.338 1.00 84.12 98 PRO A C 1
ATOM 777 O O . PRO A 1 98 ? 17.968 -6.222 -8.534 1.00 84.12 98 PRO A O 1
ATOM 780 N N . ASN A 1 99 ? 16.755 -5.574 -10.291 1.00 87.50 99 ASN A N 1
ATOM 781 C CA . ASN A 1 99 ? 17.345 -4.247 -10.448 1.00 87.50 99 ASN A CA 1
ATOM 782 C C . ASN A 1 99 ? 16.601 -3.135 -9.681 1.00 87.50 99 ASN A C 1
ATOM 784 O O . ASN A 1 99 ? 17.000 -1.973 -9.764 1.00 87.50 99 ASN A O 1
ATOM 788 N N . LEU A 1 100 ? 15.525 -3.461 -8.965 1.00 88.56 100 LEU A N 1
ATOM 789 C CA . LEU A 1 100 ? 14.708 -2.540 -8.185 1.00 88.56 100 LEU A CA 1
ATOM 790 C C . LEU A 1 100 ? 14.730 -2.941 -6.708 1.00 88.56 100 LEU A C 1
ATOM 792 O O . LEU A 1 100 ? 14.793 -4.116 -6.359 1.00 88.56 100 LEU A O 1
ATOM 796 N N . LYS A 1 101 ? 14.664 -1.944 -5.822 1.00 91.81 101 LYS A N 1
ATOM 797 C CA . LYS A 1 101 ? 14.496 -2.203 -4.388 1.00 91.81 101 LYS A CA 1
ATOM 798 C C . LYS A 1 101 ? 13.101 -2.786 -4.132 1.00 91.81 101 LYS A C 1
ATOM 800 O O . LYS A 1 101 ? 12.166 -2.334 -4.798 1.00 91.81 101 LYS A O 1
ATOM 805 N N . PRO A 1 102 ? 12.929 -3.694 -3.152 1.00 94.19 102 PRO A N 1
ATOM 806 C CA . PRO A 1 102 ? 11.603 -4.144 -2.749 1.00 94.19 102 PRO A CA 1
ATOM 807 C C . PRO A 1 102 ? 10.720 -2.950 -2.385 1.00 94.19 102 PRO A C 1
ATOM 809 O O . PRO A 1 102 ? 11.208 -1.909 -1.943 1.00 94.19 102 PRO A O 1
ATOM 812 N N . LEU A 1 103 ? 9.415 -3.074 -2.570 1.00 96.19 103 LEU A N 1
ATOM 813 C CA . LEU A 1 103 ? 8.444 -2.049 -2.213 1.00 96.19 103 LEU A CA 1
ATOM 814 C C . LEU A 1 103 ? 7.869 -2.347 -0.829 1.00 96.19 103 LEU A C 1
ATOM 816 O O . LEU A 1 103 ? 7.429 -3.463 -0.570 1.00 96.19 103 LEU A O 1
ATOM 820 N N . TYR A 1 104 ? 7.785 -1.327 0.025 1.00 97.06 104 TYR A N 1
ATOM 821 C CA . TYR A 1 104 ? 6.995 -1.377 1.250 1.00 97.06 104 TYR A CA 1
ATOM 822 C C . TYR A 1 104 ? 5.736 -0.524 1.106 1.00 97.06 104 TYR A C 1
ATOM 824 O O . TYR A 1 104 ? 5.797 0.654 0.730 1.00 97.06 104 TYR A O 1
ATOM 832 N N . ALA A 1 105 ? 4.592 -1.102 1.469 1.00 97.19 105 ALA A N 1
ATOM 833 C CA . ALA A 1 105 ? 3.337 -0.378 1.559 1.00 97.19 105 ALA A CA 1
ATOM 834 C C . ALA A 1 105 ? 2.608 -0.674 2.869 1.00 97.19 105 ALA A C 1
ATOM 836 O O . ALA A 1 105 ? 2.681 -1.770 3.419 1.00 97.19 105 ALA A O 1
ATOM 837 N N . LYS A 1 106 ? 1.885 0.329 3.371 1.00 96.25 106 LYS A N 1
ATOM 838 C CA . LYS A 1 106 ? 1.078 0.221 4.589 1.00 96.25 106 LYS A CA 1
ATOM 839 C C . LYS A 1 106 ? -0.183 1.046 4.470 1.00 96.25 106 LYS A C 1
ATOM 841 O O . LYS A 1 106 ? -0.136 2.197 4.029 1.00 96.25 106 LYS A O 1
ATOM 846 N N . PHE A 1 107 ? -1.292 0.499 4.936 1.00 96.06 107 PHE A N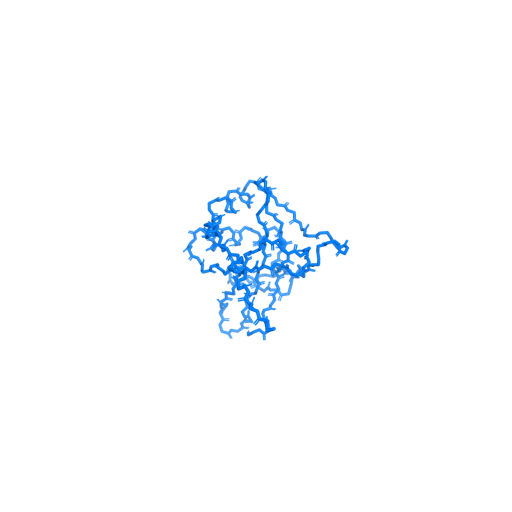 1
ATOM 847 C CA . PHE A 1 107 ? -2.580 1.169 4.907 1.00 96.06 107 PHE A CA 1
ATOM 848 C C . PHE A 1 107 ? -3.457 0.771 6.093 1.00 96.06 107 PHE A C 1
ATOM 850 O O . PHE A 1 107 ? -3.213 -0.212 6.787 1.00 96.06 107 PHE A O 1
ATOM 857 N N . VAL A 1 108 ? -4.488 1.569 6.332 1.00 95.31 108 VAL A N 1
ATOM 858 C CA . VAL A 1 108 ? -5.527 1.317 7.331 1.00 95.31 108 VAL A CA 1
ATOM 859 C C . VAL A 1 108 ? -6.860 1.221 6.610 1.00 95.31 108 VAL A C 1
ATOM 861 O O . VAL A 1 108 ? -7.132 2.039 5.736 1.00 95.31 108 VAL A O 1
ATOM 864 N N . VAL A 1 109 ? -7.710 0.281 7.009 1.00 94.12 109 VAL A N 1
ATOM 865 C CA . VAL A 1 109 ? -9.115 0.238 6.586 1.00 94.12 109 VAL A CA 1
ATOM 866 C C . VAL A 1 109 ? -9.966 0.776 7.730 1.00 94.12 109 VAL A C 1
ATOM 868 O O . VAL A 1 109 ? -9.860 0.303 8.859 1.00 94.12 109 VAL A O 1
ATOM 871 N N . LYS A 1 110 ? -10.768 1.811 7.469 1.00 89.94 110 LYS A N 1
ATOM 872 C CA . LYS A 1 110 ? -11.654 2.418 8.468 1.00 89.94 110 LYS A CA 1
ATOM 873 C C . L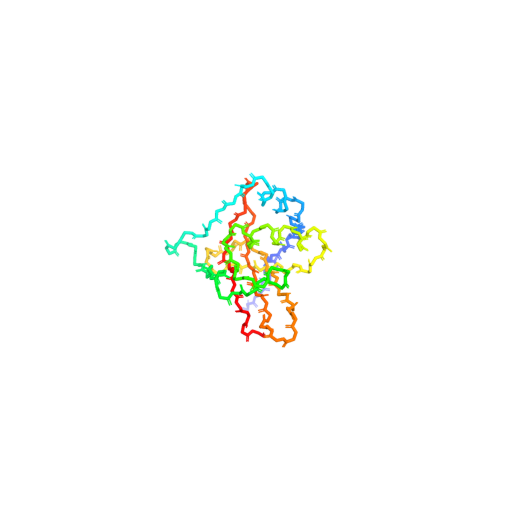YS A 1 110 ? -12.945 2.887 7.810 1.00 89.94 110 LYS A C 1
ATOM 875 O O . LYS A 1 110 ? -12.922 3.784 6.970 1.00 89.94 110 LYS A O 1
ATOM 880 N N . GLY A 1 111 ? -14.071 2.304 8.222 1.00 88.69 111 GLY A N 1
ATOM 881 C CA . GLY A 1 111 ? -15.401 2.701 7.753 1.00 88.69 111 GLY A CA 1
ATOM 882 C C . GLY A 1 111 ? -15.552 2.642 6.228 1.00 88.69 111 GLY A C 1
ATOM 883 O O . GLY A 1 111 ? -16.041 3.601 5.632 1.00 88.69 111 GLY A O 1
ATOM 884 N N . GLY A 1 112 ? -15.072 1.575 5.576 1.00 90.75 112 GLY A N 1
ATOM 885 C CA . GLY A 1 112 ? -15.162 1.423 4.120 1.00 90.75 112 GLY A CA 1
ATOM 886 C C . GLY A 1 112 ? -14.243 2.338 3.305 1.00 90.75 112 GLY A C 1
ATOM 887 O O . GLY A 1 112 ? -14.438 2.453 2.091 1.00 90.75 112 GLY A O 1
ATOM 888 N N . THR A 1 113 ? -13.283 3.005 3.955 1.00 93.50 113 THR A N 1
ATOM 889 C CA . THR A 1 113 ? -12.257 3.851 3.331 1.00 93.50 113 THR A CA 1
ATOM 890 C C . THR A 1 113 ? -10.868 3.316 3.661 1.00 93.50 113 THR A C 1
ATOM 892 O O . THR A 1 113 ? -10.612 2.904 4.795 1.00 93.50 113 THR A O 1
ATOM 895 N N . VAL A 1 114 ? -9.955 3.363 2.689 1.00 95.50 114 VAL A N 1
ATOM 896 C CA . VAL A 1 114 ? -8.539 3.051 2.911 1.00 95.50 114 VAL A CA 1
ATOM 897 C C . VAL A 1 114 ? -7.727 4.325 3.129 1.00 95.50 114 VAL A C 1
ATOM 899 O O . VAL A 1 114 ? -7.716 5.221 2.294 1.00 95.50 114 VAL A O 1
ATOM 902 N N . ILE A 1 115 ? -6.984 4.393 4.226 1.00 95.00 115 ILE A N 1
ATOM 903 C CA . ILE A 1 115 ? -6.004 5.451 4.471 1.00 95.00 115 ILE A CA 1
ATOM 904 C C . ILE A 1 115 ? -4.625 4.887 4.134 1.00 95.00 115 ILE A C 1
ATOM 906 O O . ILE A 1 115 ? -4.099 4.045 4.865 1.00 95.00 115 ILE A O 1
ATOM 910 N N . LEU A 1 116 ? -4.031 5.341 3.030 1.00 95.88 116 LEU A N 1
ATOM 911 C CA . LEU A 1 116 ? -2.662 4.989 2.667 1.00 95.88 116 LEU A CA 1
ATOM 912 C C . LEU A 1 116 ? -1.693 5.687 3.628 1.00 95.88 116 LEU A C 1
ATOM 914 O O . LEU A 1 116 ? -1.744 6.906 3.794 1.00 95.88 116 LEU A O 1
ATOM 918 N N . ARG A 1 117 ? -0.812 4.912 4.264 1.00 94.88 117 ARG A N 1
ATOM 919 C CA . ARG A 1 117 ? 0.157 5.395 5.260 1.00 94.88 117 ARG A CA 1
ATOM 920 C C . ARG A 1 117 ? 1.588 5.317 4.760 1.00 94.88 117 ARG A C 1
ATOM 922 O O . ARG A 1 117 ? 2.365 6.226 5.021 1.00 94.88 117 ARG A O 1
ATOM 929 N N . SER A 1 118 ? 1.942 4.276 4.018 1.00 95.50 118 SER A N 1
ATOM 930 C CA . SER A 1 118 ? 3.276 4.155 3.435 1.00 95.50 118 SER A CA 1
ATOM 931 C C . SER A 1 118 ? 3.202 3.611 2.020 1.00 95.50 118 SER A C 1
ATOM 933 O O . SER A 1 118 ? 2.393 2.728 1.743 1.00 95.50 118 SER A O 1
ATOM 935 N N . PHE A 1 119 ? 4.053 4.147 1.150 1.00 96.88 119 PHE A N 1
ATOM 936 C CA . PHE A 1 119 ? 4.375 3.596 -0.161 1.00 96.88 119 PHE A CA 1
ATOM 937 C C . PHE A 1 119 ? 5.748 4.139 -0.570 1.00 96.88 119 PHE A C 1
ATOM 939 O O . PHE A 1 119 ? 5.856 5.308 -0.953 1.00 96.88 119 PHE A O 1
ATOM 946 N N . HIS A 1 120 ? 6.798 3.339 -0.409 1.00 96.44 120 HIS A N 1
ATOM 947 C CA . HIS A 1 120 ? 8.182 3.748 -0.666 1.00 96.44 120 HIS A CA 1
ATOM 948 C C . HIS A 1 120 ? 9.091 2.523 -0.861 1.00 96.44 120 HIS A C 1
ATOM 950 O O . HIS A 1 120 ? 8.702 1.417 -0.475 1.00 96.44 120 HIS A O 1
ATOM 956 N N . PRO A 1 121 ? 10.306 2.692 -1.417 1.00 95.88 121 PRO A N 1
ATOM 957 C CA . PRO A 1 121 ? 11.297 1.622 -1.429 1.00 95.88 121 PRO A CA 1
ATOM 958 C C . PRO A 1 121 ? 11.546 1.102 -0.009 1.00 95.88 121 PRO A C 1
ATOM 960 O O . PRO A 1 121 ? 11.704 1.887 0.929 1.00 95.88 121 PRO A O 1
ATOM 963 N N . SER A 1 122 ? 11.556 -0.213 0.146 1.00 92.12 122 SER A N 1
ATOM 964 C CA . SER A 1 122 ? 11.922 -0.900 1.375 1.00 92.12 122 SER A CA 1
ATOM 965 C C . SER A 1 122 ? 13.406 -0.691 1.670 1.00 92.12 122 SER A C 1
ATOM 967 O O . SER A 1 122 ? 14.246 -0.692 0.767 1.00 92.12 122 SER A O 1
ATOM 969 N N . GLU A 1 123 ? 13.716 -0.519 2.952 1.00 84.38 123 GLU A N 1
ATOM 970 C CA . GLU A 1 123 ? 15.078 -0.605 3.498 1.00 84.38 123 GLU A CA 1
ATOM 971 C C . GLU A 1 123 ? 15.342 -1.959 4.173 1.00 84.38 123 GLU A C 1
ATOM 973 O O . GLU A 1 123 ? 16.456 -2.202 4.632 1.00 84.38 123 GLU A O 1
ATOM 978 N N . ARG A 1 124 ? 14.305 -2.803 4.269 1.00 66.00 124 ARG A N 1
ATOM 979 C CA . ARG A 1 124 ? 14.410 -4.197 4.707 1.00 66.00 124 ARG A CA 1
ATOM 980 C C . ARG A 1 124 ? 14.997 -5.053 3.598 1.00 66.00 124 ARG A C 1
ATOM 982 O O . ARG A 1 124 ? 14.631 -4.774 2.431 1.00 66.00 124 ARG A O 1
#

Organism: NCBI:txid1293890

Secondary structure (DSSP, 8-state):
------------------HHHHHHHHHTT-EEE--TTTS--EE-GGGSB-TTTSSBPPHHHHHHHHHHHHHTT---EEEEEETTEEEEEEEEEEPPPTTSPPEEEEEEEETTEEEEEEEEE---

Radius of gyration: 16.89 Å; chains: 1; bounding box: 33×28×68 Å